Protein AF-A0A349B2Y9-F1 (afdb_monomer_lite)

Structure (mmCIF, N/CA/C/O backbone):
data_AF-A0A349B2Y9-F1
#
_entry.id   AF-A0A349B2Y9-F1
#
loop_
_atom_site.group_PDB
_atom_site.id
_atom_site.type_symbol
_atom_site.label_atom_id
_atom_site.label_alt_id
_atom_site.label_comp_id
_atom_site.label_asym_id
_atom_site.label_entity_id
_atom_site.label_seq_id
_atom_site.pdbx_PDB_ins_code
_atom_site.Cartn_x
_atom_site.Cartn_y
_atom_site.Cartn_z
_atom_site.occupancy
_atom_site.B_iso_or_equiv
_atom_site.auth_seq_id
_atom_site.auth_comp_id
_atom_site.auth_asym_id
_atom_site.auth_atom_id
_atom_site.pdbx_PDB_model_num
ATOM 1 N N . MET A 1 1 ? -35.031 -30.685 58.813 1.00 38.03 1 MET A N 1
ATOM 2 C CA . MET A 1 1 ? -33.862 -30.387 59.673 1.00 38.03 1 MET A CA 1
ATOM 3 C C . MET A 1 1 ? -32.669 -31.017 58.961 1.00 38.03 1 MET A C 1
ATOM 5 O O . MET A 1 1 ? -32.676 -32.226 58.824 1.00 38.03 1 MET A O 1
ATOM 9 N N . GLY A 1 2 ? -31.861 -30.290 58.179 1.00 36.41 2 GLY A N 1
ATOM 10 C CA . GLY A 1 2 ? -30.858 -29.308 58.627 1.00 36.41 2 GLY A CA 1
ATOM 11 C C . GLY A 1 2 ? -29.623 -30.086 59.110 1.00 36.41 2 GLY A C 1
ATOM 12 O O . GLY A 1 2 ? -29.801 -30.972 59.926 1.00 36.41 2 GLY A O 1
ATOM 13 N N . VAL A 1 3 ? -28.376 -29.890 58.689 1.00 36.84 3 VAL A N 1
ATOM 14 C CA . VAL A 1 3 ? -27.635 -28.797 58.037 1.00 36.84 3 VAL A CA 1
ATOM 15 C C . VAL A 1 3 ? -26.272 -29.399 57.608 1.00 36.84 3 VAL A C 1
ATOM 17 O O . VAL A 1 3 ? -25.791 -30.314 58.262 1.00 36.84 3 VAL A O 1
ATOM 20 N N . ARG A 1 4 ? -25.766 -29.105 56.401 1.00 33.28 4 ARG A N 1
ATOM 21 C CA . ARG A 1 4 ? -24.578 -28.266 56.082 1.00 33.28 4 ARG A CA 1
ATOM 22 C C . ARG A 1 4 ? -23.263 -28.547 56.835 1.00 33.28 4 ARG A C 1
ATOM 24 O O . ARG A 1 4 ? -23.241 -28.556 58.056 1.00 33.28 4 ARG A O 1
ATOM 31 N N . GLY A 1 5 ? -22.166 -28.533 56.066 1.00 34.19 5 GLY A N 1
ATOM 32 C CA . GLY A 1 5 ? -20.800 -28.240 56.529 1.00 34.19 5 GLY A CA 1
ATOM 33 C C . GLY A 1 5 ? -19.780 -29.230 55.961 1.00 34.19 5 GLY A C 1
ATOM 34 O O . GLY A 1 5 ? -19.580 -30.278 56.549 1.00 34.19 5 GLY A O 1
ATOM 35 N N . SER A 1 6 ? -19.279 -29.066 54.734 1.00 34.62 6 SER A N 1
ATOM 36 C CA . SER A 1 6 ? -18.193 -28.142 54.347 1.00 34.62 6 SER A CA 1
ATOM 37 C C . SER A 1 6 ? -16.862 -28.449 55.036 1.00 34.62 6 SER A C 1
ATOM 39 O O . SER A 1 6 ? -16.757 -28.233 56.240 1.00 34.62 6 SER A O 1
ATOM 41 N N . SER A 1 7 ? -15.841 -28.839 54.260 1.00 38.62 7 SER A N 1
ATOM 42 C CA . SER A 1 7 ? -14.479 -28.260 54.277 1.00 38.62 7 SER A CA 1
ATOM 43 C C . SER A 1 7 ? -13.493 -29.155 53.513 1.00 38.62 7 SER A C 1
ATOM 45 O O . SER A 1 7 ? -13.266 -30.282 53.925 1.00 38.62 7 SER A O 1
ATOM 47 N N . GLN A 1 8 ? -13.037 -28.718 52.331 1.00 39.56 8 GLN A N 1
ATOM 48 C CA . GLN A 1 8 ? -11.676 -28.193 52.061 1.00 39.56 8 GLN A CA 1
ATOM 49 C C . GLN A 1 8 ? -10.713 -29.314 51.632 1.00 39.56 8 GLN A C 1
ATOM 51 O O . GLN A 1 8 ? -10.748 -30.377 52.226 1.00 39.56 8 GLN A O 1
ATOM 56 N N . GLN A 1 9 ? -9.797 -29.197 50.674 1.00 40.47 9 GLN A N 1
ATOM 57 C CA . GLN A 1 9 ? -9.395 -28.249 49.622 1.00 40.47 9 GLN A CA 1
ATOM 58 C C . GLN A 1 9 ? -8.331 -29.033 48.807 1.00 40.47 9 GLN A C 1
ATOM 60 O O . GLN A 1 9 ? -7.657 -29.860 49.406 1.00 40.47 9 GLN A O 1
ATOM 65 N N . GLU A 1 10 ? -8.159 -28.786 47.502 1.00 32.38 10 GLU A N 1
ATOM 66 C CA . GLU A 1 10 ? -6.840 -28.588 46.850 1.00 32.38 10 GLU A CA 1
ATOM 67 C C . GLU A 1 10 ? -6.944 -28.591 45.318 1.00 32.38 10 GLU A C 1
ATOM 69 O O . GLU A 1 10 ? -7.638 -29.413 44.723 1.00 32.38 10 GLU A O 1
ATOM 74 N N . GLY A 1 11 ? -6.204 -27.675 44.683 1.00 32.53 11 GLY A N 1
ATOM 75 C CA . GLY A 1 11 ? -5.879 -27.751 43.257 1.00 32.53 11 GLY A CA 1
ATOM 76 C C . GLY A 1 11 ? -6.126 -26.471 42.465 1.00 32.53 11 GLY A C 1
ATOM 77 O O . GLY A 1 11 ? -6.995 -26.427 41.601 1.00 32.53 11 GLY A O 1
ATOM 78 N N . ALA A 1 12 ? -5.342 -25.426 42.725 1.00 39.59 12 ALA A N 1
ATOM 79 C CA . ALA A 1 12 ? -5.282 -24.237 41.883 1.00 39.59 12 ALA A CA 1
ATOM 80 C C . ALA A 1 12 ? -4.660 -24.546 40.505 1.00 39.59 12 ALA A C 1
ATOM 82 O O . ALA A 1 12 ? -3.537 -25.045 40.439 1.00 39.59 12 ALA A O 1
ATOM 83 N N . ARG A 1 13 ? -5.335 -24.158 39.412 1.00 39.03 13 ARG A N 1
ATOM 84 C CA . ARG A 1 13 ? -4.694 -23.669 38.174 1.00 39.03 13 ARG A CA 1
ATOM 85 C C . ARG A 1 13 ? -5.696 -22.928 37.274 1.00 39.03 13 ARG A C 1
ATOM 87 O O . ARG A 1 13 ? -6.504 -23.524 36.576 1.00 39.03 13 ARG A O 1
ATOM 94 N N . VAL A 1 14 ? -5.617 -21.600 37.360 1.00 39.88 14 VAL A N 1
ATOM 95 C CA . VAL A 1 14 ? -5.617 -20.600 36.267 1.00 39.88 14 VAL A CA 1
ATOM 96 C C . VAL A 1 14 ? -5.434 -21.266 34.879 1.00 39.88 14 VAL A C 1
ATOM 98 O O . VAL A 1 14 ? -4.562 -22.118 34.749 1.00 39.88 14 VAL A O 1
ATOM 101 N N . VAL A 1 15 ? -6.196 -20.989 33.814 1.00 40.41 15 VAL A N 1
ATOM 102 C CA . VAL A 1 15 ? -6.462 -19.689 33.170 1.00 40.41 15 VAL A CA 1
ATOM 103 C C . VAL A 1 15 ? -7.733 -19.776 32.310 1.00 40.41 15 VAL A C 1
ATOM 105 O O . VAL A 1 15 ? -7.984 -20.774 31.639 1.00 40.41 15 VAL A O 1
ATOM 108 N N . GLN A 1 16 ? -8.492 -18.685 32.303 1.00 49.53 16 GLN A N 1
ATOM 109 C CA . GLN A 1 16 ? -9.453 -18.333 31.259 1.00 49.53 16 GLN A CA 1
ATOM 110 C C . GLN A 1 16 ? -8.711 -18.106 29.933 1.00 49.53 16 GLN A C 1
ATOM 112 O O . GLN A 1 16 ? -7.651 -17.495 29.998 1.00 49.53 16 GLN A O 1
ATOM 117 N N . THR A 1 17 ? -9.284 -18.514 28.791 1.00 44.41 17 THR A N 1
ATOM 118 C CA . THR A 1 17 ? -9.292 -17.777 27.499 1.00 44.41 17 THR A CA 1
ATOM 119 C C . THR A 1 17 ? -9.719 -18.700 26.355 1.00 44.41 17 THR A C 1
ATOM 121 O O . THR A 1 17 ? -8.897 -19.453 25.859 1.00 44.41 17 THR A O 1
ATOM 124 N N . PHE A 1 18 ? -10.984 -18.639 25.916 1.00 40.06 18 PHE A N 1
ATOM 125 C CA . PHE A 1 18 ? -11.354 -18.830 24.497 1.00 40.06 18 PHE A CA 1
ATOM 126 C C . PHE A 1 18 ? -12.856 -18.593 24.245 1.00 40.06 18 PHE A C 1
ATOM 128 O O . PHE A 1 18 ? -13.563 -19.461 23.746 1.00 40.06 18 PHE A O 1
ATOM 135 N N . THR A 1 19 ? -13.393 -17.424 24.607 1.00 46.56 19 THR A N 1
ATOM 136 C CA . THR A 1 19 ? -14.755 -17.072 24.158 1.00 46.56 19 THR A CA 1
ATOM 137 C C . THR A 1 19 ? -14.950 -15.562 24.129 1.00 46.56 19 THR A C 1
ATOM 139 O O . THR A 1 19 ? -15.504 -15.018 25.071 1.00 46.56 19 THR A O 1
ATOM 142 N N . ASP A 1 20 ? -14.484 -14.876 23.076 1.00 39.19 20 ASP A N 1
ATOM 143 C CA . ASP A 1 20 ? -14.980 -13.520 22.760 1.00 39.19 20 ASP A CA 1
ATOM 144 C C . ASP A 1 20 ? -14.708 -13.079 21.303 1.00 39.19 20 ASP A C 1
ATOM 146 O O . ASP A 1 20 ? -14.168 -12.008 21.053 1.00 39.19 20 ASP A O 1
ATOM 150 N N . HIS A 1 21 ? -15.003 -13.912 20.295 1.00 49.03 21 HIS A N 1
ATOM 151 C CA . HIS A 1 21 ? -14.811 -13.515 18.879 1.00 49.03 21 HIS A CA 1
ATOM 152 C C . HIS A 1 21 ? -16.104 -13.447 18.049 1.00 49.03 21 HIS A C 1
ATOM 154 O O . HIS A 1 21 ? -16.045 -13.097 16.877 1.00 49.03 21 HIS A O 1
ATOM 160 N N . GLN A 1 22 ? -17.284 -13.731 18.620 1.00 40.47 22 GLN A N 1
ATOM 161 C CA . GLN A 1 22 ? -18.536 -13.808 17.837 1.00 40.47 22 GLN A CA 1
ATOM 162 C C . GLN A 1 22 ? -19.713 -12.943 18.332 1.00 40.47 22 GLN A C 1
ATOM 164 O O . GLN A 1 22 ? -20.785 -13.016 17.744 1.00 40.47 22 GLN A O 1
ATOM 169 N N . ALA A 1 23 ? -19.555 -12.078 19.344 1.00 35.62 23 ALA A N 1
ATOM 170 C CA . ALA A 1 23 ? -20.695 -11.357 19.945 1.00 35.62 23 ALA A CA 1
ATOM 171 C C . ALA A 1 23 ? -20.668 -9.811 19.843 1.00 35.62 23 ALA A C 1
ATOM 173 O O . ALA A 1 23 ? -21.360 -9.144 20.608 1.00 35.62 23 ALA A O 1
ATOM 174 N N . ARG A 1 24 ? -19.906 -9.205 18.915 1.00 43.41 24 ARG A N 1
ATOM 175 C CA . ARG A 1 24 ? -19.827 -7.726 18.759 1.00 43.41 24 ARG A CA 1
ATOM 176 C C . ARG A 1 24 ? -20.130 -7.198 17.354 1.00 43.41 24 ARG A C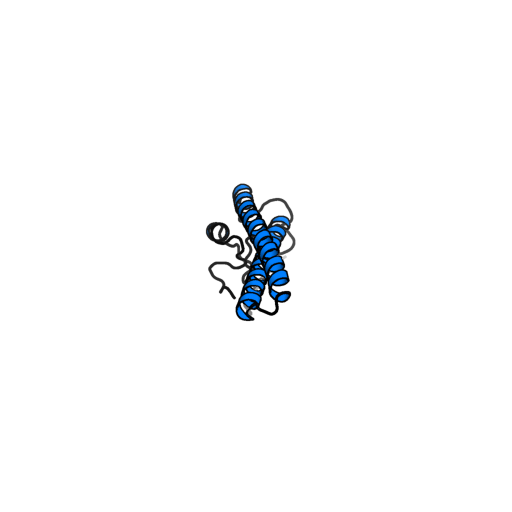 1
ATOM 178 O O . ARG A 1 24 ? -19.812 -6.061 17.016 1.00 43.41 24 ARG A O 1
ATOM 185 N N . SER A 1 25 ? -20.806 -8.000 16.544 1.00 44.72 25 SER A N 1
ATOM 186 C CA . SER A 1 25 ? -21.465 -7.564 15.317 1.00 44.72 25 SER A CA 1
ATOM 187 C C . SER A 1 25 ? -22.662 -6.656 15.643 1.00 44.72 25 SER A C 1
ATOM 189 O O . SER A 1 25 ? -23.791 -7.129 15.746 1.00 44.72 25 SER A O 1
ATOM 191 N N . SER A 1 26 ? -22.420 -5.360 15.870 1.00 37.97 26 SER A N 1
ATOM 192 C CA . SER A 1 26 ? -23.304 -4.247 15.469 1.00 37.97 26 SER A CA 1
ATOM 193 C C . SER A 1 26 ? -22.779 -2.881 15.956 1.00 37.97 26 SER A C 1
ATOM 195 O O . SER A 1 26 ? -22.870 -2.520 17.121 1.00 37.97 26 SER A O 1
ATOM 197 N N . ALA A 1 27 ? -22.306 -2.078 14.999 1.00 41.28 27 ALA A N 1
ATOM 198 C CA . ALA A 1 27 ? -22.427 -0.615 14.987 1.00 41.28 27 ALA A CA 1
ATOM 199 C C . ALA A 1 27 ? -21.511 0.297 15.838 1.00 41.28 27 ALA A C 1
ATOM 201 O O . ALA A 1 27 ? -21.790 1.496 15.882 1.00 4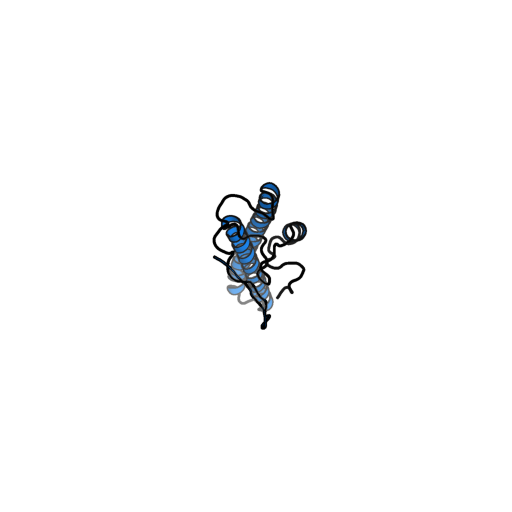1.28 27 ALA A O 1
ATOM 202 N N . THR A 1 28 ? -20.378 -0.149 16.389 1.00 44.09 28 THR A N 1
ATOM 203 C CA . THR A 1 28 ? -19.361 0.797 16.904 1.00 44.09 28 THR A CA 1
ATOM 204 C C . THR A 1 28 ? -17.932 0.343 16.617 1.00 44.09 28 THR A C 1
ATOM 206 O O . THR A 1 28 ? -17.435 -0.607 17.213 1.00 44.09 28 THR A O 1
ATOM 209 N N . TRP A 1 29 ? -17.261 1.065 15.713 1.00 51.88 29 TRP A N 1
ATOM 210 C CA . TRP A 1 29 ? -15.801 1.092 15.603 1.00 51.88 29 TRP A CA 1
ATOM 211 C C . TRP A 1 29 ? -15.226 1.531 16.962 1.00 51.88 29 TRP A C 1
ATOM 213 O O . TRP A 1 29 ? -15.478 2.672 17.352 1.00 51.88 29 TRP A O 1
ATOM 223 N N . PRO A 1 30 ? -14.527 0.671 17.730 1.00 61.56 30 PRO A N 1
ATOM 224 C CA . PRO A 1 30 ? -14.122 1.030 19.089 1.00 61.56 30 PRO A CA 1
ATOM 225 C C . PRO A 1 30 ? -12.825 1.854 19.154 1.00 61.56 30 PRO A C 1
ATOM 227 O O . PRO A 1 30 ? -12.588 2.499 20.170 1.00 61.56 30 PRO A O 1
ATOM 230 N N . VAL A 1 31 ? -12.010 1.856 18.092 1.00 67.06 31 VAL A N 1
ATOM 231 C CA . VAL A 1 31 ? -10.646 2.430 18.096 1.00 67.06 31 VAL A CA 1
ATOM 232 C C . VAL A 1 31 ? -10.557 3.766 17.362 1.00 67.06 31 VAL A C 1
ATOM 234 O O . VAL A 1 31 ? -9.826 4.660 17.777 1.00 67.06 31 VAL A O 1
ATOM 237 N N . LEU A 1 32 ? -11.300 3.902 16.263 1.00 77.12 32 LEU A N 1
ATOM 238 C CA . LEU A 1 32 ? -11.242 5.053 15.365 1.00 77.12 32 LEU A CA 1
ATOM 239 C C . LEU A 1 32 ? -12.625 5.680 15.234 1.00 77.12 32 LEU A C 1
ATOM 241 O O . LEU A 1 32 ? -13.619 4.987 15.000 1.00 77.12 32 LEU A O 1
ATOM 245 N N . THR A 1 33 ? -12.697 7.005 15.340 1.00 86.56 33 THR A N 1
ATOM 246 C CA . THR A 1 33 ? -13.917 7.737 14.993 1.00 86.56 33 THR A CA 1
ATOM 247 C C . THR A 1 33 ? -14.179 7.644 13.489 1.00 86.56 33 THR A C 1
ATOM 249 O O . THR A 1 33 ? -13.273 7.402 12.689 1.00 86.56 33 THR A O 1
ATOM 252 N N . ARG A 1 34 ? -15.428 7.887 13.070 1.00 86.19 34 ARG A N 1
ATOM 253 C CA . ARG A 1 34 ? -15.782 7.935 11.639 1.00 86.19 34 ARG A CA 1
ATOM 254 C C . ARG A 1 34 ? -14.943 8.956 10.868 1.00 86.19 34 ARG A C 1
ATOM 256 O O . ARG A 1 34 ? -14.601 8.708 9.720 1.00 86.19 34 ARG A O 1
ATOM 263 N N . GLU A 1 35 ? -14.611 10.075 11.505 1.00 88.81 35 GLU A N 1
ATOM 264 C CA . GLU A 1 35 ? -13.789 11.131 10.914 1.00 88.81 35 GLU A CA 1
ATOM 265 C C . GLU A 1 35 ? -12.323 10.701 10.780 1.00 88.81 35 GLU A C 1
ATOM 267 O O . GLU A 1 35 ? -11.731 10.863 9.715 1.00 88.81 35 GLU A O 1
ATOM 272 N N . GLN A 1 36 ? -11.759 10.065 11.813 1.00 89.12 36 GLN A N 1
ATOM 273 C CA . GLN A 1 36 ? -10.408 9.499 11.760 1.00 89.12 36 GLN A CA 1
ATOM 274 C C . GLN A 1 36 ? -10.292 8.420 10.681 1.00 89.12 36 GLN A C 1
ATOM 276 O O . GLN A 1 36 ? -9.360 8.449 9.881 1.00 89.12 36 GLN A O 1
ATOM 281 N N . LEU A 1 37 ? -11.260 7.503 10.615 1.00 89.50 37 LEU A N 1
ATOM 282 C CA . LEU A 1 37 ? -11.290 6.459 9.595 1.00 89.50 37 LEU A CA 1
ATOM 283 C C . LEU A 1 37 ? -11.419 7.053 8.187 1.00 89.50 37 LEU A C 1
ATOM 285 O O . LEU A 1 37 ? -10.711 6.621 7.285 1.00 89.50 37 LEU A O 1
ATOM 289 N N . ALA A 1 38 ? -12.274 8.064 7.997 1.00 91.44 38 ALA A N 1
ATOM 290 C CA . ALA A 1 38 ? -12.409 8.754 6.716 1.00 91.44 38 ALA A CA 1
ATOM 291 C C . ALA A 1 38 ? -11.103 9.445 6.293 1.00 91.44 38 ALA A C 1
ATOM 293 O O . ALA A 1 38 ? -10.725 9.374 5.126 1.00 91.44 38 ALA A O 1
ATOM 294 N N . ARG A 1 39 ? -10.388 10.063 7.242 1.00 92.25 39 ARG A N 1
ATOM 295 C CA . ARG A 1 39 ? -9.096 10.709 6.987 1.00 92.25 39 ARG A CA 1
ATOM 296 C C . ARG A 1 39 ? -8.031 9.707 6.549 1.00 92.25 39 ARG A C 1
ATOM 298 O O . ARG A 1 39 ? -7.360 9.935 5.549 1.00 92.25 39 ARG A O 1
ATOM 305 N N . VAL A 1 40 ? -7.901 8.592 7.268 1.00 92.75 40 VAL A N 1
ATOM 306 C CA . VAL A 1 40 ? -6.925 7.547 6.925 1.00 92.75 40 VAL A CA 1
ATOM 307 C C . VAL A 1 40 ? -7.307 6.870 5.611 1.00 92.75 40 VAL A C 1
ATOM 309 O O . VAL A 1 40 ? -6.448 6.677 4.758 1.00 92.75 40 VAL A O 1
ATOM 312 N N . ARG A 1 41 ? -8.597 6.591 5.387 1.00 94.62 41 ARG A N 1
ATOM 313 C CA . ARG A 1 41 ? -9.099 6.058 4.114 1.00 94.62 41 ARG A CA 1
ATOM 314 C C . ARG A 1 41 ? -8.714 6.946 2.935 1.00 94.62 41 ARG A C 1
ATOM 316 O O . ARG A 1 41 ? -8.201 6.423 1.954 1.00 94.62 41 ARG A O 1
ATOM 323 N N . ALA A 1 42 ? -8.932 8.257 3.034 1.00 95.38 42 ALA A N 1
ATOM 324 C CA . ALA A 1 42 ? -8.570 9.190 1.970 1.00 95.38 42 ALA A CA 1
ATOM 325 C C . ALA A 1 42 ? -7.063 9.144 1.666 1.00 95.38 42 ALA A C 1
ATOM 327 O O . ALA A 1 42 ? -6.679 9.055 0.504 1.00 95.38 42 ALA A O 1
ATOM 328 N N . ALA A 1 43 ? -6.218 9.105 2.702 1.00 94.56 43 ALA A N 1
ATOM 329 C CA . ALA A 1 43 ? -4.770 8.981 2.533 1.00 94.56 43 ALA A CA 1
ATOM 330 C C . ALA A 1 43 ? -4.360 7.653 1.864 1.00 94.56 43 ALA A C 1
ATOM 332 O O . ALA A 1 43 ? -3.499 7.641 0.984 1.00 94.56 43 ALA A O 1
ATOM 333 N N . VAL A 1 44 ? -4.993 6.531 2.235 1.00 95.12 44 VAL A N 1
ATOM 334 C CA . VAL A 1 44 ? -4.747 5.225 1.594 1.00 95.12 44 VAL A CA 1
ATOM 335 C C . VAL A 1 44 ? -5.194 5.231 0.132 1.00 95.12 44 VAL A C 1
ATOM 337 O O . VAL A 1 44 ? -4.492 4.686 -0.716 1.00 95.12 44 VAL A O 1
ATOM 340 N N . GLN A 1 45 ? -6.334 5.851 -0.183 1.00 97.00 45 GLN A N 1
ATOM 341 C CA . GLN A 1 45 ? -6.826 5.961 -1.559 1.00 97.00 45 GLN A CA 1
ATOM 342 C C . GLN A 1 45 ? -5.877 6.779 -2.437 1.00 97.00 45 GLN A C 1
ATOM 344 O O . GLN A 1 45 ? -5.523 6.321 -3.519 1.00 97.00 45 GLN A O 1
ATOM 349 N N . GLU A 1 46 ? -5.406 7.929 -1.951 1.00 96.69 46 GLU A N 1
ATOM 350 C CA . GLU A 1 46 ? -4.409 8.745 -2.654 1.00 96.69 46 GLU A CA 1
ATOM 351 C C . GLU A 1 46 ? -3.111 7.956 -2.895 1.00 96.69 46 GLU A C 1
ATOM 353 O O . GLU A 1 46 ? -2.599 7.916 -4.013 1.00 96.69 46 GLU A O 1
ATOM 358 N N . THR A 1 47 ? -2.631 7.248 -1.867 1.00 96.38 47 THR A N 1
ATOM 359 C CA . THR A 1 47 ? -1.445 6.380 -1.961 1.00 96.38 47 THR A CA 1
ATOM 360 C C . THR A 1 47 ? -1.631 5.293 -3.026 1.00 96.38 47 THR A C 1
ATOM 362 O O . THR A 1 47 ? -0.740 5.050 -3.839 1.00 96.38 47 THR A O 1
ATOM 365 N N . LEU A 1 48 ? -2.799 4.646 -3.059 1.00 97.69 48 LEU A N 1
ATOM 366 C CA . LEU A 1 48 ? -3.116 3.615 -4.046 1.00 97.69 48 LEU A CA 1
ATOM 367 C C . LEU A 1 48 ? -3.126 4.175 -5.472 1.00 97.69 48 LEU A C 1
ATOM 369 O O . LEU A 1 48 ? -2.596 3.544 -6.383 1.00 97.69 48 LEU A O 1
ATOM 373 N N . GLU A 1 49 ? -3.738 5.338 -5.681 1.00 97.81 49 GLU A N 1
ATOM 374 C CA . GLU A 1 49 ? -3.812 5.976 -6.997 1.00 97.81 49 GLU A CA 1
ATOM 375 C C . GLU A 1 49 ? -2.425 6.381 -7.511 1.00 97.81 49 GLU A C 1
ATOM 377 O O . GLU A 1 49 ? -2.094 6.095 -8.666 1.00 97.81 49 GLU A O 1
ATOM 382 N N . ASP A 1 50 ? -1.586 6.965 -6.651 1.00 97.81 50 ASP A N 1
ATOM 383 C CA . ASP A 1 50 ? -0.210 7.330 -6.995 1.00 97.81 50 ASP A CA 1
ATOM 384 C C . ASP A 1 50 ? 0.631 6.106 -7.382 1.00 97.81 50 ASP A C 1
ATOM 386 O O . ASP A 1 50 ? 1.247 6.067 -8.452 1.00 97.81 50 ASP A O 1
ATOM 390 N N . HIS A 1 51 ? 0.601 5.053 -6.562 1.00 97.81 51 HIS A N 1
ATOM 391 C CA . HIS A 1 51 ? 1.375 3.849 -6.847 1.00 97.81 51 HIS A CA 1
ATOM 392 C C . HIS A 1 51 ? 0.830 3.052 -8.034 1.00 97.81 51 HIS A C 1
ATOM 394 O O . HIS A 1 51 ? 1.621 2.459 -8.767 1.00 97.81 51 HIS A O 1
ATOM 400 N N . ARG A 1 52 ? -0.479 3.091 -8.309 1.00 97.94 52 ARG A N 1
ATOM 401 C CA . ARG A 1 52 ? -1.039 2.517 -9.543 1.00 97.94 52 ARG A CA 1
ATOM 402 C C . ARG A 1 52 ? -0.528 3.232 -10.786 1.00 97.94 52 ARG A C 1
ATOM 404 O O . ARG A 1 52 ? -0.200 2.563 -11.765 1.00 97.94 52 ARG A O 1
ATOM 411 N N . ARG A 1 53 ? -0.424 4.563 -10.748 1.00 98.19 53 ARG A N 1
ATOM 412 C CA . ARG A 1 53 ? 0.198 5.331 -11.833 1.00 98.19 53 ARG A CA 1
ATOM 413 C C . ARG A 1 53 ? 1.655 4.907 -12.023 1.00 98.19 53 ARG A C 1
ATOM 415 O O . ARG A 1 53 ? 2.032 4.543 -13.134 1.00 98.19 53 ARG A O 1
ATOM 422 N N . HIS A 1 54 ? 2.440 4.862 -10.945 1.00 97.38 54 HIS A N 1
ATOM 423 C CA . HIS A 1 54 ? 3.839 4.430 -11.018 1.00 97.38 54 HIS A CA 1
ATOM 424 C C . HIS A 1 54 ? 3.993 2.999 -11.545 1.00 97.38 54 HIS A C 1
ATOM 426 O O . HIS A 1 54 ? 4.917 2.731 -12.312 1.00 97.38 54 HIS A O 1
ATOM 432 N N . LEU A 1 55 ? 3.099 2.082 -11.172 1.00 97.75 55 LEU A N 1
ATOM 433 C CA . LEU A 1 55 ? 3.094 0.720 -11.696 1.00 97.75 55 LEU A CA 1
ATOM 434 C C . LEU A 1 55 ? 2.913 0.722 -13.219 1.00 97.75 55 LEU A C 1
ATOM 436 O O . LEU A 1 55 ? 3.747 0.165 -13.927 1.00 97.75 55 LEU A O 1
ATOM 440 N N . GLN A 1 56 ? 1.879 1.403 -13.719 1.00 97.50 56 GLN A N 1
ATOM 441 C CA . GLN A 1 56 ? 1.588 1.476 -15.154 1.00 97.50 56 GLN A CA 1
ATOM 442 C C . GLN A 1 56 ? 2.741 2.099 -15.951 1.00 97.50 56 GLN A C 1
ATOM 444 O O . GLN A 1 56 ? 3.138 1.568 -16.988 1.00 97.50 56 GLN A O 1
ATOM 449 N N . GLU A 1 57 ? 3.303 3.203 -15.458 1.00 97.50 57 GLU A N 1
ATOM 450 C CA . GLU A 1 57 ? 4.424 3.894 -16.101 1.00 97.50 57 GLU A CA 1
ATOM 451 C C . GLU A 1 57 ? 5.676 3.012 -16.167 1.00 97.50 57 GLU A C 1
ATOM 453 O O . GLU A 1 57 ? 6.323 2.932 -17.212 1.00 97.50 57 GLU A O 1
ATOM 458 N N . ASN A 1 58 ? 6.009 2.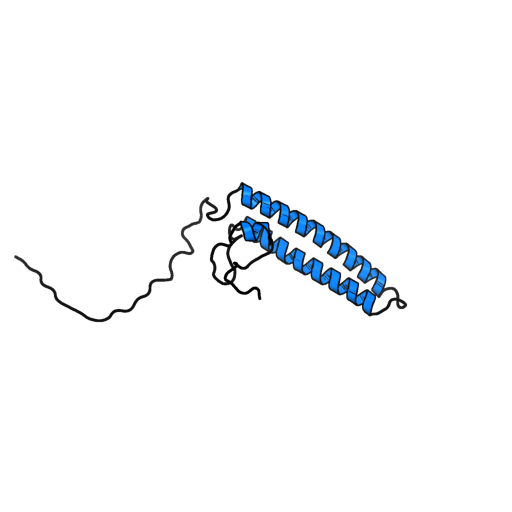311 -15.079 1.00 97.31 58 ASN A N 1
ATOM 459 C CA . ASN A 1 58 ? 7.183 1.440 -15.041 1.00 97.31 58 ASN A CA 1
ATOM 460 C C . ASN A 1 58 ? 6.987 0.150 -15.848 1.00 97.31 58 ASN A C 1
ATOM 462 O O . ASN A 1 58 ? 7.949 -0.344 -16.437 1.00 97.31 58 ASN A O 1
ATOM 466 N N . GLU A 1 59 ? 5.769 -0.392 -15.919 1.00 96.44 59 GLU A N 1
ATOM 467 C CA . GLU A 1 59 ? 5.449 -1.529 -16.790 1.00 96.44 59 GLU A CA 1
ATOM 468 C C . GLU A 1 59 ? 5.572 -1.165 -18.273 1.00 96.44 59 GLU A C 1
ATOM 470 O O . GLU A 1 59 ? 6.134 -1.939 -19.055 1.00 96.44 59 GLU A O 1
ATOM 475 N N . GLU A 1 60 ? 5.087 0.016 -18.665 1.00 96.44 60 GLU A N 1
ATOM 476 C CA . GLU A 1 60 ? 5.259 0.527 -20.026 1.00 96.44 60 GLU A CA 1
ATOM 477 C C . GLU A 1 60 ? 6.736 0.782 -20.329 1.00 96.44 60 GLU A C 1
ATOM 479 O O . GLU A 1 60 ? 7.249 0.316 -21.347 1.00 96.44 60 GLU A O 1
ATOM 484 N N . LEU A 1 61 ? 7.454 1.441 -19.416 1.00 95.19 61 LEU A N 1
ATOM 485 C CA . LEU A 1 61 ? 8.888 1.662 -19.557 1.00 95.19 61 LEU A CA 1
ATOM 486 C C . LEU A 1 61 ? 9.631 0.333 -19.725 1.00 95.19 61 LEU A C 1
ATOM 488 O O . LEU A 1 61 ? 10.401 0.174 -20.667 1.00 95.19 61 LEU A O 1
ATOM 492 N N . PHE A 1 62 ? 9.366 -0.655 -18.871 1.00 96.19 62 PHE A N 1
ATOM 493 C CA . PHE A 1 62 ? 9.982 -1.975 -18.975 1.00 96.19 62 PHE A CA 1
ATOM 494 C C . PHE A 1 62 ? 9.699 -2.642 -20.331 1.00 96.19 62 PHE A C 1
ATOM 496 O O . PHE A 1 62 ? 10.608 -3.219 -20.931 1.00 96.19 62 PHE A O 1
ATOM 503 N N . ARG A 1 63 ? 8.467 -2.528 -20.848 1.00 95.38 63 ARG A N 1
ATOM 504 C CA . ARG A 1 63 ? 8.078 -3.039 -22.173 1.00 95.38 63 ARG A CA 1
ATOM 505 C C . ARG A 1 63 ? 8.864 -2.376 -23.307 1.00 95.38 63 ARG A C 1
ATOM 507 O O . ARG A 1 63 ? 9.304 -3.063 -24.231 1.00 95.38 63 ARG A O 1
ATOM 514 N N . VAL A 1 64 ? 9.057 -1.062 -23.241 1.00 95.62 64 VAL A N 1
ATOM 515 C CA . VAL A 1 64 ? 9.868 -0.322 -24.217 1.00 95.62 64 VAL A CA 1
ATOM 516 C C . VAL A 1 64 ? 11.333 -0.754 -24.124 1.00 95.62 64 VAL A C 1
ATOM 518 O O . VAL A 1 64 ? 11.920 -1.151 -25.128 1.00 95.62 64 VAL A O 1
ATOM 521 N N . LEU A 1 65 ? 11.899 -0.774 -22.914 1.00 94.56 65 LEU A N 1
ATOM 522 C CA . LEU A 1 65 ? 13.307 -1.097 -22.675 1.00 94.56 65 LEU A CA 1
ATOM 523 C C . LEU A 1 65 ? 13.670 -2.537 -23.063 1.00 94.56 65 LEU A C 1
ATOM 525 O O . LEU A 1 65 ? 14.764 -2.778 -23.559 1.00 94.56 65 LEU A O 1
ATOM 529 N N . VAL A 1 66 ? 12.779 -3.515 -22.863 1.00 94.62 66 VAL A N 1
ATOM 530 C CA . VAL A 1 66 ? 13.043 -4.911 -23.269 1.00 94.62 66 VAL A CA 1
ATOM 531 C C . VAL A 1 66 ? 13.012 -5.106 -24.788 1.00 94.62 66 VAL A C 1
ATOM 533 O O . VAL A 1 66 ? 13.576 -6.077 -25.290 1.00 94.62 66 VAL A O 1
ATOM 536 N N . SER A 1 67 ? 12.370 -4.190 -25.516 1.00 94.38 67 SER A N 1
ATOM 537 C CA . SER A 1 67 ? 12.269 -4.237 -26.977 1.00 94.38 67 SER A CA 1
ATOM 538 C C . SER A 1 67 ? 13.509 -3.670 -27.676 1.00 94.38 67 SER A C 1
ATOM 540 O O . SER A 1 67 ? 13.747 -3.990 -28.841 1.00 94.38 67 SER A O 1
ATOM 542 N N . ASP A 1 68 ? 14.307 -2.859 -26.978 1.00 93.88 68 ASP A N 1
ATOM 543 C CA . ASP A 1 68 ? 15.541 -2.278 -27.497 1.00 93.88 68 ASP A CA 1
ATOM 544 C C . ASP A 1 68 ? 16.770 -3.080 -27.015 1.00 93.88 68 ASP A C 1
ATOM 546 O O . ASP A 1 68 ? 17.123 -3.041 -25.834 1.00 93.88 68 ASP A O 1
ATOM 550 N N . PRO A 1 69 ? 17.468 -3.812 -27.905 1.00 89.75 69 PRO A N 1
ATOM 551 C CA . PRO A 1 69 ? 18.637 -4.603 -27.526 1.00 89.75 69 PRO A CA 1
ATOM 552 C C . PRO A 1 6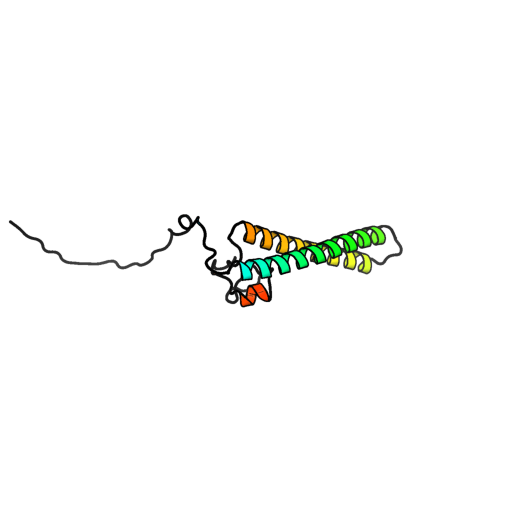9 ? 19.859 -3.753 -27.143 1.00 89.75 69 PRO A C 1
ATOM 554 O O . PRO A 1 69 ? 20.822 -4.306 -26.611 1.00 89.75 69 PRO A O 1
ATOM 557 N N . SER A 1 70 ? 19.851 -2.446 -27.428 1.00 94.06 70 SER A N 1
ATOM 558 C CA . SER A 1 70 ? 20.926 -1.523 -27.050 1.00 94.06 70 SER A CA 1
ATOM 559 C C . SER A 1 70 ? 20.840 -1.061 -25.593 1.00 94.06 70 SER A C 1
ATOM 561 O O . SER A 1 70 ? 21.848 -0.618 -25.042 1.00 94.06 70 SER A O 1
ATOM 563 N N . VAL A 1 71 ? 19.676 -1.227 -24.956 1.00 94.12 71 VAL A N 1
ATOM 564 C CA . VAL A 1 71 ? 19.449 -0.871 -23.554 1.00 94.12 71 VAL A CA 1
ATOM 565 C C . VAL A 1 71 ? 20.155 -1.847 -22.617 1.00 94.12 71 VAL A C 1
ATOM 567 O O . VAL A 1 71 ? 20.086 -3.081 -22.748 1.00 94.12 71 VAL A O 1
ATOM 570 N N . ASP A 1 72 ? 20.807 -1.284 -21.608 1.00 94.12 72 ASP A N 1
ATOM 571 C CA . ASP A 1 72 ? 21.569 -2.037 -20.630 1.00 94.12 72 ASP A CA 1
ATOM 572 C C . ASP A 1 72 ? 20.654 -2.919 -19.741 1.00 94.12 72 ASP A C 1
ATOM 574 O O . ASP A 1 72 ? 19.445 -2.711 -19.594 1.00 94.12 72 ASP A O 1
ATOM 578 N N . ALA A 1 73 ? 21.209 -4.002 -19.192 1.00 92.19 73 ALA A N 1
ATOM 579 C CA . ALA A 1 73 ? 20.442 -4.917 -18.346 1.00 92.19 73 ALA A CA 1
ATOM 580 C C . ALA A 1 73 ? 20.030 -4.270 -17.008 1.00 92.19 73 ALA A C 1
ATOM 582 O O . ALA A 1 73 ? 18.984 -4.620 -16.458 1.00 92.19 73 ALA A O 1
ATOM 583 N N . GLY A 1 74 ? 20.832 -3.333 -16.503 1.00 95.19 74 GLY A N 1
ATOM 584 C CA . GLY A 1 74 ? 20.588 -2.541 -15.305 1.00 95.19 74 GLY A CA 1
ATOM 585 C C . GLY A 1 74 ? 19.365 -1.641 -15.437 1.00 95.19 74 GLY A C 1
ATOM 586 O O . GLY A 1 74 ? 18.497 -1.698 -14.572 1.00 95.19 74 GLY A O 1
ATOM 587 N N . GLU A 1 75 ? 19.233 -0.891 -16.531 1.00 93.50 75 GLU A N 1
ATOM 588 C CA . GLU A 1 75 ? 18.062 -0.052 -16.825 1.00 93.50 75 GLU A CA 1
ATOM 589 C C . GLU A 1 75 ? 16.761 -0.868 -16.871 1.00 93.50 75 GLU A C 1
ATOM 591 O O . GLU A 1 75 ? 15.774 -0.526 -16.213 1.00 93.50 75 GLU A O 1
ATOM 596 N N . ARG A 1 76 ? 16.769 -2.014 -17.5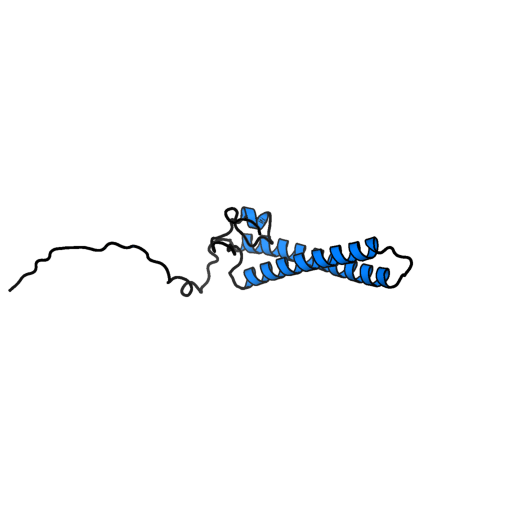67 1.00 94.06 76 ARG A N 1
ATOM 597 C CA . ARG A 1 76 ? 15.623 -2.943 -17.589 1.00 94.06 76 ARG A CA 1
ATOM 598 C C . ARG A 1 76 ? 15.290 -3.473 -16.199 1.00 94.06 76 ARG A C 1
ATOM 600 O O . ARG A 1 76 ? 14.120 -3.555 -15.823 1.00 94.06 76 ARG A O 1
ATOM 607 N N . GLN A 1 77 ? 16.311 -3.838 -15.428 1.00 95.75 77 GLN A N 1
ATOM 608 C CA . GLN A 1 77 ? 16.120 -4.326 -14.068 1.00 95.75 77 GLN A CA 1
ATOM 609 C C . GLN A 1 77 ? 15.576 -3.229 -13.145 1.00 95.75 77 GLN A C 1
ATOM 611 O O . GLN A 1 77 ? 14.709 -3.519 -12.324 1.00 95.75 77 GLN A O 1
ATOM 616 N N . ALA A 1 78 ? 16.030 -1.984 -13.293 1.00 96.12 78 ALA A N 1
ATOM 617 C CA . ALA A 1 78 ? 15.556 -0.852 -12.507 1.00 96.12 78 ALA A CA 1
ATOM 618 C C . ALA A 1 78 ? 14.056 -0.608 -12.726 1.00 96.12 78 ALA A C 1
ATOM 620 O O . ALA A 1 78 ? 13.309 -0.561 -11.749 1.00 96.12 78 ALA A O 1
ATOM 621 N N . ALA A 1 79 ? 13.598 -0.568 -13.985 1.00 95.62 79 ALA A N 1
ATOM 622 C CA . ALA A 1 79 ? 12.174 -0.426 -14.308 1.00 95.62 79 ALA A CA 1
ATOM 623 C C . ALA A 1 79 ? 11.334 -1.578 -13.725 1.00 95.62 79 ALA A C 1
ATOM 625 O O . ALA A 1 79 ? 10.280 -1.359 -13.129 1.00 95.62 79 ALA A O 1
ATOM 626 N N . ARG A 1 80 ? 11.834 -2.818 -13.811 1.00 96.25 80 ARG A N 1
ATOM 627 C CA . ARG A 1 80 ? 11.156 -3.988 -13.235 1.00 96.25 80 ARG A CA 1
ATOM 628 C C . ARG A 1 80 ? 11.052 -3.922 -11.709 1.00 96.25 80 ARG A C 1
ATOM 630 O O . ARG A 1 80 ? 10.011 -4.271 -11.157 1.00 96.25 80 ARG A O 1
ATOM 637 N N . VAL A 1 81 ? 12.119 -3.516 -11.022 1.00 97.75 81 VAL A N 1
ATOM 638 C CA . VAL A 1 81 ? 12.127 -3.377 -9.555 1.00 97.75 81 VAL A CA 1
ATOM 639 C C . VAL A 1 81 ? 11.183 -2.262 -9.116 1.00 97.75 81 VAL A C 1
ATOM 641 O O . VAL A 1 81 ? 10.431 -2.453 -8.163 1.00 97.75 81 VAL A O 1
ATOM 644 N N . ALA A 1 82 ? 11.175 -1.134 -9.826 1.00 97.25 82 ALA A N 1
ATOM 645 C CA . ALA A 1 82 ? 10.260 -0.034 -9.554 1.00 97.25 82 ALA A CA 1
ATOM 646 C C . ALA A 1 82 ? 8.790 -0.458 -9.725 1.00 97.25 82 ALA A C 1
ATOM 648 O O . ALA A 1 82 ? 7.987 -0.225 -8.821 1.00 97.25 82 ALA A O 1
ATOM 649 N N . ALA A 1 83 ? 8.456 -1.166 -10.812 1.00 97.44 83 ALA A N 1
ATOM 650 C CA . ALA A 1 83 ? 7.125 -1.744 -11.011 1.00 97.44 83 ALA A CA 1
ATOM 651 C C . ALA A 1 83 ? 6.749 -2.714 -9.878 1.00 97.44 83 ALA A C 1
ATOM 653 O O . ALA A 1 83 ? 5.679 -2.595 -9.288 1.00 97.44 83 ALA A O 1
ATOM 654 N N . ALA A 1 84 ? 7.646 -3.636 -9.510 1.00 97.38 84 ALA A N 1
ATOM 655 C CA . ALA A 1 84 ? 7.391 -4.590 -8.432 1.00 97.38 84 ALA A CA 1
ATOM 656 C C . ALA A 1 84 ? 7.131 -3.896 -7.084 1.00 97.38 84 ALA A C 1
ATOM 658 O O . ALA A 1 84 ? 6.214 -4.283 -6.363 1.00 97.38 84 ALA A O 1
ATOM 659 N N . LYS A 1 85 ? 7.892 -2.842 -6.761 1.00 97.06 85 LYS A N 1
ATOM 660 C CA . LYS A 1 85 ? 7.689 -2.078 -5.527 1.00 97.06 85 LYS A CA 1
ATOM 661 C C . LYS A 1 85 ? 6.362 -1.318 -5.535 1.00 97.06 85 LYS A C 1
ATOM 663 O O . LYS A 1 85 ? 5.671 -1.301 -4.523 1.00 97.06 85 LYS A O 1
ATOM 668 N N . ALA A 1 86 ? 5.993 -0.717 -6.665 1.00 97.38 86 ALA A N 1
ATOM 669 C CA . ALA A 1 86 ? 4.700 -0.055 -6.811 1.00 97.38 86 ALA A CA 1
ATOM 670 C C . ALA A 1 86 ? 3.535 -1.051 -6.661 1.00 97.38 86 ALA A C 1
ATOM 672 O O . ALA A 1 86 ? 2.562 -0.751 -5.972 1.00 97.38 86 ALA A O 1
ATOM 673 N N . ALA A 1 87 ? 3.659 -2.254 -7.234 1.00 97.50 87 ALA A N 1
ATOM 674 C CA . ALA A 1 87 ? 2.667 -3.318 -7.091 1.00 97.50 87 ALA A CA 1
ATOM 675 C C . ALA A 1 87 ? 2.506 -3.785 -5.635 1.00 97.50 87 ALA A C 1
ATOM 677 O O . ALA A 1 87 ? 1.377 -3.940 -5.178 1.00 97.50 87 ALA A O 1
ATOM 678 N N . GLU A 1 88 ? 3.609 -3.969 -4.902 1.00 96.50 88 GLU A N 1
ATOM 679 C CA . GLU A 1 88 ? 3.583 -4.318 -3.473 1.00 96.50 88 GLU A CA 1
ATOM 680 C C . GLU A 1 88 ? 2.787 -3.283 -2.667 1.00 96.50 88 GLU A C 1
ATOM 682 O O . GLU A 1 88 ? 1.856 -3.639 -1.949 1.00 96.50 88 GLU A O 1
ATOM 687 N N . ILE A 1 89 ? 3.071 -1.993 -2.867 1.00 96.00 89 ILE A N 1
ATOM 688 C CA . ILE A 1 89 ? 2.368 -0.922 -2.153 1.00 96.00 89 ILE A CA 1
ATOM 689 C C . ILE A 1 89 ? 0.883 -0.864 -2.546 1.00 96.00 89 ILE A C 1
ATOM 691 O O . ILE A 1 89 ? 0.026 -0.645 -1.689 1.00 96.00 89 ILE A O 1
ATOM 695 N N . CYS A 1 90 ? 0.545 -1.108 -3.820 1.00 97.56 90 CYS A N 1
ATOM 696 C CA . CYS A 1 90 ? -0.855 -1.220 -4.241 1.00 97.56 90 CYS A CA 1
ATOM 697 C C . CYS A 1 90 ? -1.579 -2.334 -3.476 1.00 97.56 90 CYS A C 1
ATOM 699 O O . CYS A 1 90 ? -2.693 -2.119 -3.004 1.00 97.56 90 CYS A O 1
ATOM 701 N N . GLN A 1 91 ? -0.945 -3.498 -3.315 1.00 96.19 91 GLN A N 1
ATOM 702 C CA . GLN A 1 91 ? -1.523 -4.621 -2.573 1.00 96.19 91 GLN A CA 1
ATOM 703 C C . GLN A 1 91 ? -1.719 -4.289 -1.091 1.00 96.19 91 GLN A C 1
ATOM 705 O O . GLN A 1 91 ? -2.767 -4.603 -0.526 1.00 96.19 91 GLN A O 1
ATOM 710 N N . GLU A 1 92 ? -0.748 -3.625 -0.461 1.00 94.06 92 GLU A N 1
ATOM 711 C CA . GLU A 1 92 ? -0.867 -3.170 0.928 1.00 94.06 92 GLU A CA 1
ATOM 712 C C . GLU A 1 92 ? -2.021 -2.170 1.098 1.00 94.06 92 GLU A C 1
ATOM 714 O O . GLU A 1 92 ? -2.814 -2.286 2.035 1.00 94.06 92 GLU A O 1
ATOM 719 N N . ALA A 1 93 ? -2.157 -1.216 0.173 1.00 95.56 93 ALA A N 1
ATOM 720 C CA . ALA A 1 93 ? -3.218 -0.214 0.198 1.00 95.56 93 ALA A CA 1
ATOM 721 C C . ALA A 1 93 ? -4.605 -0.821 -0.054 1.00 95.56 93 ALA A C 1
ATOM 723 O O . ALA A 1 93 ? -5.560 -0.501 0.654 1.00 95.56 93 ALA A O 1
ATOM 724 N N . GLU A 1 94 ? -4.725 -1.742 -1.009 1.00 95.50 94 GLU A N 1
ATOM 725 C CA . GLU A 1 94 ? -5.959 -2.493 -1.254 1.00 95.50 94 GLU A CA 1
ATOM 726 C C . GLU A 1 94 ? -6.357 -3.334 -0.034 1.00 95.50 94 GLU A C 1
ATOM 728 O O . GLU A 1 94 ? -7.522 -3.319 0.367 1.00 95.50 94 GLU A O 1
ATOM 733 N N . GLY A 1 95 ? -5.393 -4.001 0.609 1.00 91.56 95 GLY A N 1
ATOM 734 C CA . GLY A 1 95 ? -5.619 -4.752 1.844 1.00 91.56 95 GLY A CA 1
ATOM 735 C C . GLY A 1 95 ? -6.081 -3.863 3.001 1.00 91.56 95 GLY A C 1
ATOM 736 O O . GLY A 1 95 ? -7.025 -4.210 3.711 1.00 91.56 95 GLY A O 1
ATOM 737 N N . ALA A 1 96 ? -5.476 -2.683 3.160 1.00 91.25 96 ALA A N 1
ATOM 738 C CA . ALA A 1 96 ? -5.901 -1.698 4.150 1.00 91.25 96 ALA A CA 1
ATOM 739 C C . ALA A 1 96 ? -7.344 -1.227 3.903 1.00 91.25 96 ALA A C 1
ATOM 741 O O . ALA A 1 96 ? -8.143 -1.203 4.839 1.00 91.25 96 ALA A O 1
ATOM 742 N N . LEU A 1 97 ? -7.708 -0.907 2.655 1.00 93.75 97 LEU A N 1
ATOM 743 C CA . LEU A 1 97 ? -9.073 -0.501 2.299 1.00 93.75 97 LEU A CA 1
ATOM 744 C C . LEU A 1 97 ? -10.092 -1.616 2.547 1.00 93.75 97 LEU A C 1
ATOM 746 O O . LEU A 1 97 ? -11.143 -1.342 3.125 1.00 93.75 97 LEU A O 1
ATOM 750 N N . ALA A 1 98 ? -9.765 -2.859 2.184 1.00 90.75 98 ALA A N 1
ATOM 751 C CA . ALA A 1 98 ? -10.618 -4.014 2.452 1.00 90.75 98 ALA A CA 1
ATOM 752 C C . ALA A 1 98 ? -10.836 -4.215 3.960 1.00 90.75 98 ALA A C 1
ATOM 754 O O . ALA A 1 98 ? -11.967 -4.366 4.412 1.00 90.75 98 ALA A O 1
ATOM 755 N N . ALA A 1 99 ? -9.778 -4.101 4.770 1.00 87.31 99 ALA A N 1
ATOM 756 C CA . ALA A 1 99 ? -9.901 -4.155 6.224 1.00 87.31 99 ALA A CA 1
ATOM 757 C C . ALA A 1 99 ? -10.769 -3.009 6.783 1.00 87.31 99 ALA A C 1
ATOM 759 O O . ALA A 1 99 ? -11.453 -3.180 7.799 1.00 87.31 99 ALA A O 1
ATOM 760 N N . MET A 1 100 ? -10.760 -1.831 6.145 1.00 88.69 100 MET A N 1
ATOM 761 C CA . MET A 1 100 ? -11.641 -0.720 6.526 1.00 88.69 100 MET A CA 1
ATOM 762 C C . MET A 1 100 ? -13.103 -1.025 6.196 1.00 88.69 100 MET A C 1
ATOM 764 O O . MET A 1 100 ? -13.981 -0.646 6.966 1.00 88.69 100 MET A O 1
ATOM 768 N N . ASP A 1 101 ? -13.377 -1.707 5.085 1.00 87.75 101 ASP A N 1
ATOM 769 C CA . ASP A 1 101 ? -14.729 -2.148 4.729 1.00 87.75 101 ASP A CA 1
ATOM 770 C C . ASP A 1 101 ? -15.236 -3.263 5.656 1.00 87.75 101 ASP A C 1
ATOM 772 O O . ASP A 1 101 ? -16.382 -3.218 6.107 1.00 87.75 101 ASP A O 1
ATOM 776 N N . ASP A 1 102 ? -14.361 -4.198 6.029 1.00 84.44 102 ASP A N 1
ATOM 777 C CA . ASP A 1 102 ? -14.686 -5.340 6.892 1.00 84.44 102 ASP A CA 1
ATOM 778 C C . ASP A 1 102 ? -14.795 -4.985 8.385 1.00 84.44 102 ASP A C 1
ATOM 780 O O . ASP A 1 102 ? -15.171 -5.822 9.211 1.00 84.44 102 ASP A O 1
ATOM 784 N N . GLY A 1 103 ? -14.455 -3.755 8.782 1.00 84.31 103 GLY A N 1
ATOM 785 C CA . GLY A 1 103 ? -14.472 -3.381 10.198 1.00 84.31 103 GLY A CA 1
ATOM 786 C C . GLY A 1 103 ? -13.257 -3.867 10.992 1.00 84.31 103 GLY A C 1
ATOM 787 O O . GLY A 1 103 ? -13.290 -3.867 12.224 1.00 84.31 103 GLY A O 1
ATOM 788 N N . THR A 1 104 ? -12.212 -4.354 10.317 1.00 83.12 104 THR A N 1
ATOM 789 C CA . THR A 1 104 ? -11.044 -4.999 10.937 1.00 83.12 104 THR A CA 1
ATOM 790 C C . THR A 1 104 ? -9.778 -4.149 10.909 1.00 83.12 104 THR A C 1
ATOM 792 O O . THR A 1 104 ? -8.800 -4.507 11.568 1.00 83.12 104 THR A O 1
ATOM 795 N N . TYR A 1 105 ? -9.808 -3.015 10.205 1.00 85.56 105 TYR A N 1
ATOM 796 C CA . TYR A 1 105 ? -8.697 -2.075 10.119 1.00 85.56 105 TYR A CA 1
ATOM 797 C C . TYR A 1 105 ? -8.280 -1.525 11.484 1.00 85.56 105 TYR A C 1
ATOM 799 O O . TYR A 1 105 ? -9.112 -1.261 12.354 1.00 85.56 105 TYR A O 1
ATOM 807 N N . GLY A 1 106 ? -6.973 -1.321 11.650 1.00 82.56 106 GLY A N 1
ATOM 808 C CA . GLY A 1 106 ? -6.394 -0.854 12.904 1.00 82.56 106 GLY A CA 1
ATOM 809 C C . GLY A 1 106 ? -6.219 -1.950 13.955 1.00 82.56 106 GLY A C 1
ATOM 810 O O . GLY A 1 106 ? -6.011 -1.617 15.114 1.00 82.56 106 GLY A O 1
ATOM 811 N N . ARG A 1 107 ? -6.263 -3.237 13.583 1.00 85.25 107 ARG A N 1
ATOM 812 C CA . ARG A 1 107 ? -5.829 -4.351 14.442 1.00 85.25 107 ARG A CA 1
ATOM 813 C C . ARG A 1 107 ? -4.464 -4.877 14.024 1.00 85.25 107 ARG A C 1
ATOM 815 O O . ARG A 1 107 ? -4.192 -5.068 12.845 1.00 85.25 107 ARG A O 1
ATOM 822 N N . CYS A 1 108 ? -3.610 -5.120 15.011 1.00 85.44 108 CYS A N 1
ATOM 823 C CA . CYS A 1 108 ? -2.277 -5.662 14.804 1.00 85.44 108 CYS A CA 1
ATOM 824 C C . CYS A 1 108 ? -2.343 -7.124 14.348 1.00 85.44 108 CYS A C 1
ATOM 826 O O . CYS A 1 108 ? -2.876 -7.964 15.065 1.00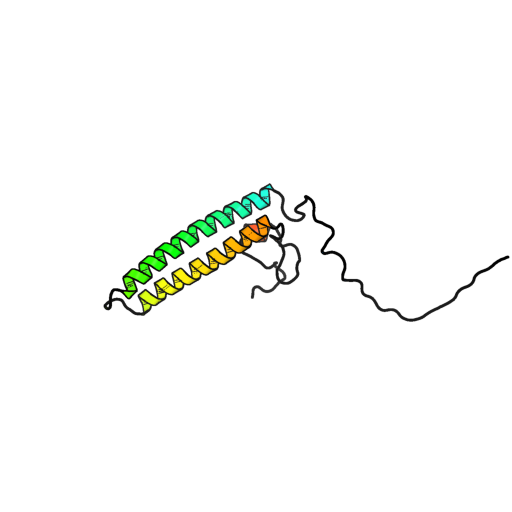 85.44 108 CYS A O 1
ATOM 828 N N . ALA A 1 109 ? -1.702 -7.458 13.231 1.00 82.75 109 ALA A N 1
ATOM 829 C CA . ALA A 1 109 ? -1.597 -8.832 12.739 1.00 82.75 109 ALA A CA 1
ATOM 830 C C . ALA A 1 109 ? -0.781 -9.767 13.661 1.00 82.75 109 ALA A C 1
ATOM 832 O O . ALA A 1 109 ? -0.892 -10.983 13.551 1.00 82.75 109 ALA A O 1
ATOM 833 N N . GLY A 1 110 ? 0.050 -9.220 14.560 1.00 83.31 110 GLY A N 1
ATOM 834 C CA . GLY A 1 110 ? 0.915 -10.007 15.449 1.00 83.31 110 GLY A CA 1
ATOM 835 C C . GLY A 1 110 ? 0.338 -10.288 16.840 1.00 83.31 110 GLY A C 1
ATOM 836 O O . GLY A 1 110 ? 0.570 -11.360 17.391 1.00 83.31 110 GLY A O 1
ATOM 837 N N . CYS A 1 111 ? -0.380 -9.331 17.431 1.00 84.31 111 CYS A N 1
ATOM 838 C CA . CYS A 1 111 ? -0.912 -9.448 18.798 1.00 84.31 111 CYS A CA 1
ATOM 839 C C . CYS A 1 111 ? -2.413 -9.163 18.910 1.00 84.31 111 CYS A C 1
ATOM 841 O O . CYS A 1 111 ? -2.941 -9.127 20.022 1.00 84.31 111 CYS A O 1
ATOM 843 N N . GLU A 1 112 ? -3.074 -8.901 17.778 1.00 81.69 112 GLU A N 1
ATOM 844 C CA . GLU A 1 112 ? -4.516 -8.639 17.661 1.00 81.69 112 GLU A CA 1
ATOM 845 C C . GLU A 1 112 ? -5.015 -7.430 18.471 1.00 81.69 112 GLU A C 1
ATOM 847 O O . GLU A 1 112 ? -6.214 -7.174 18.542 1.00 81.69 112 GLU A O 1
ATOM 852 N N . GLN A 1 113 ? -4.094 -6.649 19.046 1.00 82.62 113 GLN A N 1
ATOM 853 C CA . GLN A 1 113 ? -4.392 -5.407 19.750 1.00 82.62 113 GLN A CA 1
ATOM 854 C C . GLN A 1 113 ? -4.630 -4.257 18.777 1.00 82.62 113 GLN A C 1
ATOM 856 O O . GLN A 1 113 ? -4.124 -4.246 17.650 1.00 82.62 113 GLN A O 1
ATOM 861 N N . ASP A 1 114 ? -5.340 -3.252 19.266 1.00 84.31 114 ASP A N 1
ATOM 862 C CA . ASP A 1 114 ? -5.627 -2.033 18.529 1.00 84.31 114 ASP A CA 1
ATOM 863 C C . ASP A 1 114 ? -4.342 -1.234 18.246 1.00 84.31 114 ASP A C 1
ATOM 865 O O . ASP A 1 114 ? -3.489 -1.023 19.115 1.00 84.31 114 ASP A O 1
ATOM 869 N N . ILE A 1 115 ? -4.190 -0.790 17.001 1.00 84.88 115 ILE A N 1
ATOM 870 C CA . ILE A 1 115 ? -3.099 0.067 16.551 1.00 84.88 115 ILE A CA 1
ATOM 871 C C . ILE A 1 115 ? -3.503 1.519 16.848 1.00 84.88 115 ILE A C 1
ATOM 873 O O . ILE A 1 115 ? -4.572 1.954 16.413 1.00 84.88 115 ILE A O 1
ATOM 877 N N . PRO A 1 116 ? -2.672 2.295 17.568 1.00 85.25 116 PRO A N 1
ATOM 878 C CA . PRO A 1 116 ? -2.998 3.676 17.904 1.00 85.25 116 PRO A CA 1
ATOM 879 C C . PRO A 1 116 ? -3.164 4.533 16.644 1.00 85.25 116 PRO A C 1
ATOM 881 O O . PRO A 1 116 ? -2.384 4.413 15.695 1.00 85.25 116 PRO A O 1
ATOM 884 N N . PHE A 1 117 ? -4.153 5.433 16.660 1.00 85.06 117 PHE A N 1
ATOM 885 C CA . PHE A 1 117 ? -4.465 6.312 15.528 1.00 85.06 117 PHE A CA 1
ATOM 886 C C . PHE A 1 117 ? -3.250 7.106 15.048 1.00 85.06 117 PHE A C 1
ATOM 888 O O . PHE A 1 117 ? -3.032 7.179 13.850 1.00 85.06 117 PHE A O 1
ATOM 895 N N . GLU A 1 118 ? -2.426 7.636 15.954 1.00 86.31 118 GLU A N 1
ATOM 896 C CA . GLU A 1 118 ? -1.231 8.419 15.598 1.00 86.31 118 GLU A CA 1
ATOM 897 C C . GLU A 1 118 ? -0.274 7.627 14.693 1.00 86.31 118 GLU A C 1
ATOM 899 O O . GLU A 1 118 ? 0.358 8.182 13.796 1.00 86.31 118 GLU A O 1
ATOM 904 N N . ARG A 1 119 ? -0.202 6.301 14.878 1.00 87.06 119 ARG A N 1
ATOM 905 C CA . ARG A 1 119 ? 0.594 5.419 14.020 1.00 87.06 119 ARG A CA 1
ATOM 906 C C . ARG A 1 119 ? -0.084 5.171 12.679 1.00 87.06 119 ARG A C 1
ATOM 908 O O . ARG A 1 119 ? 0.613 5.156 11.676 1.00 87.06 119 ARG A O 1
ATOM 915 N N . LEU A 1 120 ? -1.402 4.981 12.656 1.00 87.00 120 LEU A N 1
ATOM 916 C CA . LEU A 1 120 ? -2.167 4.798 11.415 1.00 87.00 120 LEU A CA 1
ATOM 917 C C . LEU A 1 120 ? -2.230 6.088 10.583 1.00 87.00 120 LEU A C 1
ATOM 919 O O . LEU A 1 120 ? -2.281 6.032 9.363 1.00 87.00 120 LEU A O 1
ATOM 923 N N . GLU A 1 121 ? -2.188 7.251 11.229 1.00 86.50 121 GLU A N 1
ATOM 924 C CA . GLU A 1 121 ? -2.089 8.552 10.570 1.00 86.50 121 GLU A CA 1
ATOM 925 C C . GLU A 1 121 ? -0.703 8.749 9.939 1.00 86.50 121 GLU A C 1
ATOM 927 O O . GLU A 1 121 ? -0.608 9.242 8.819 1.00 86.50 121 GLU A O 1
ATOM 932 N N . ALA A 1 122 ? 0.365 8.329 10.627 1.00 87.62 122 ALA A N 1
ATOM 933 C CA . ALA A 1 122 ? 1.732 8.422 10.113 1.00 87.62 122 ALA A CA 1
ATOM 934 C C . ALA A 1 122 ? 2.075 7.335 9.074 1.00 87.62 122 ALA A C 1
ATOM 936 O O . ALA A 1 122 ? 2.815 7.593 8.129 1.00 87.62 122 ALA A O 1
ATOM 937 N N . LEU A 1 123 ? 1.575 6.112 9.268 1.00 88.62 123 LEU A N 1
ATOM 938 C CA . LEU A 1 123 ? 1.848 4.926 8.453 1.00 88.62 123 LEU A CA 1
ATOM 939 C C . LEU A 1 123 ? 0.534 4.179 8.174 1.00 88.62 123 LEU A C 1
ATOM 941 O O . LEU A 1 123 ? 0.246 3.166 8.814 1.00 88.62 123 LEU A O 1
ATOM 945 N N . PRO A 1 124 ? -0.265 4.637 7.202 1.00 88.44 124 PRO A N 1
ATOM 946 C CA . PRO A 1 124 ? -1.607 4.106 6.966 1.00 88.44 124 PRO A CA 1
ATOM 947 C C . PRO A 1 124 ? -1.628 2.673 6.410 1.00 88.44 124 PRO A C 1
ATOM 949 O O . PRO A 1 124 ? -2.636 1.977 6.522 1.00 88.44 124 PRO A O 1
ATOM 952 N N . LEU A 1 125 ? -0.508 2.198 5.861 1.00 89.81 125 LEU A N 1
ATOM 953 C CA . LEU A 1 125 ? -0.347 0.829 5.359 1.00 89.81 125 LEU A CA 1
ATOM 954 C C . LEU A 1 125 ? 0.171 -0.152 6.424 1.00 89.81 125 LEU A C 1
ATOM 956 O O . LEU A 1 125 ? 0.375 -1.332 6.146 1.00 89.81 125 LEU A O 1
ATOM 960 N N . THR A 1 126 ? 0.419 0.314 7.653 1.00 86.88 126 THR A N 1
ATOM 961 C CA . THR A 1 126 ? 0.957 -0.550 8.706 1.00 86.88 126 THR A CA 1
ATOM 962 C C . THR A 1 126 ? -0.076 -1.576 9.175 1.00 86.88 126 THR A C 1
ATOM 964 O O . THR A 1 126 ? -1.216 -1.243 9.490 1.00 86.88 126 THR A O 1
ATOM 967 N N . GLN A 1 127 ? 0.352 -2.834 9.278 1.00 83.19 127 GLN A N 1
ATOM 968 C CA . GLN A 1 127 ? -0.463 -3.938 9.798 1.00 83.19 127 GLN A CA 1
ATOM 969 C C . GLN A 1 127 ? -0.040 -4.358 11.216 1.00 83.19 127 GLN A C 1
ATOM 971 O O . GLN A 1 127 ? -0.605 -5.288 11.787 1.00 83.19 127 GLN A O 1
ATOM 976 N N . THR A 1 128 ? 0.962 -3.699 11.812 1.00 83.31 128 THR A N 1
ATOM 977 C CA . THR A 1 128 ? 1.517 -4.063 13.126 1.00 83.31 128 THR A CA 1
ATOM 978 C C . THR A 1 128 ? 1.586 -2.871 14.079 1.00 83.31 128 THR A C 1
ATOM 980 O O . THR A 1 128 ? 1.850 -1.731 13.685 1.00 83.31 128 THR A O 1
ATOM 983 N N . CYS A 1 129 ? 1.353 -3.129 15.369 1.00 82.38 129 CYS A N 1
ATOM 984 C CA . CYS A 1 129 ? 1.441 -2.114 16.417 1.00 82.38 129 CYS A CA 1
ATOM 985 C C . CYS A 1 129 ? 2.899 -1.785 16.785 1.00 82.38 129 CYS A C 1
ATOM 987 O O . CYS A 1 129 ? 3.829 -2.487 16.399 1.00 82.38 129 CYS A O 1
ATOM 989 N N . VAL A 1 130 ? 3.094 -0.729 17.584 1.00 80.12 130 VAL A N 1
ATOM 990 C CA . VAL A 1 130 ? 4.423 -0.289 18.064 1.00 80.12 130 VAL A CA 1
ATOM 991 C C . VAL A 1 130 ? 5.180 -1.354 18.862 1.00 80.12 130 VAL A C 1
ATOM 993 O O . VAL A 1 130 ? 6.405 -1.325 18.903 1.00 80.12 130 VAL A O 1
ATOM 996 N N . ALA A 1 131 ? 4.456 -2.266 19.516 1.00 78.12 131 ALA A N 1
ATOM 997 C CA . ALA A 1 131 ? 5.028 -3.298 20.374 1.00 78.12 131 ALA A CA 1
ATOM 998 C C . ALA A 1 131 ? 5.415 -4.569 19.602 1.00 78.12 131 ALA A C 1
ATOM 1000 O O . ALA A 1 131 ? 6.183 -5.382 20.114 1.00 78.12 131 ALA A O 1
ATOM 1001 N N . CYS A 1 132 ? 4.890 -4.754 18.388 1.00 82.31 132 CYS A N 1
ATOM 1002 C CA . CYS A 1 132 ? 5.237 -5.884 17.542 1.00 82.31 132 CYS A CA 1
ATOM 1003 C C . CYS A 1 132 ? 6.429 -5.521 16.647 1.00 82.31 132 CYS A C 1
ATOM 1005 O O . CYS A 1 132 ? 6.435 -4.436 16.058 1.00 82.31 132 CYS A O 1
ATOM 1007 N N . PRO A 1 133 ? 7.417 -6.420 16.493 1.00 66.81 133 PRO A N 1
ATOM 1008 C CA . PRO A 1 133 ? 8.447 -6.256 15.479 1.00 66.81 133 PRO A CA 1
ATOM 1009 C C . PRO A 1 133 ? 7.776 -6.129 14.107 1.00 66.81 133 PRO A C 1
ATOM 1011 O O . PRO A 1 133 ? 6.875 -6.908 13.784 1.00 66.81 133 PRO A O 1
ATOM 1014 N N . GLN A 1 134 ? 8.187 -5.144 13.311 1.00 58.19 134 GLN A N 1
ATOM 1015 C CA . GLN A 1 134 ? 7.911 -5.197 11.877 1.00 58.19 134 GLN A CA 1
ATOM 1016 C C . GLN A 1 134 ? 8.718 -6.381 11.311 1.00 58.19 134 GLN A C 1
ATOM 1018 O O . GLN A 1 134 ? 9.875 -6.528 11.719 1.00 58.19 134 GLN A O 1
ATOM 1023 N N . PRO A 1 135 ? 8.106 -7.262 10.500 1.00 52.28 135 PRO A N 1
ATOM 1024 C CA . PRO A 1 135 ? 8.805 -8.401 9.911 1.00 52.28 135 PRO A CA 1
ATOM 1025 C C . PRO A 1 135 ? 9.938 -7.967 8.974 1.00 52.28 135 PRO A C 1
ATOM 1027 O O . PRO A 1 135 ? 9.856 -6.847 8.417 1.00 52.28 135 PRO A O 1
#

Foldseek 3Di:
DDDDDDDDDDDDDDDDDDDDDPPPPDDDLPAADPVLLVLLLVVLVVLLVVLVVQLVVLVVQLVVQVVDPVHDPVSNVVSVVSNVVSVVSNVLSVVLVVCSVVSNHQAAPPPRDGAHSVCCNVPVSDNHHPPDDDD

pLDDT: mean 79.25, std 21.92, range [32.38, 98.19]

Radius of gyration: 25.37 Å; chains: 1; bounding box: 55×42×87 Å

Secondary structure (DSSP, 8-state):
-----------------S--SSS--SS--SSS-HHHHHHHHHHHHHHHHHHHHHHHHHHHHHHHHHH-TTS-HHHHHHHHHHHHHHHHHHHHHHHHHHHHHTT-TTB-TTT-PBPPHHHHHH-TT--S-TTSPP-

Sequence (135 aa):
MGVRGSSQQEGARVVQTFTDHQARSSATWPVLTREQLARVRAAVQETLEDHRRHLQENEELFRVLVSDPSVDAGERQAARVAAAKAAEICQEAEGALAAMDDGTYGRCAGCEQDIPFERLEALPLTQTCVACPQP